Protein AF-A0A374UXQ0-F1 (afdb_monomer_lite)

Foldseek 3Di:
DDDDDDDDDPPPPPPDDDPVRVVVVVLVVVVVVVLVVLLVVLVPAPWKWKAQLVQWDDDPPLDIDGDLVRTHTDDPVLSVLVSVQSVQFDKDFPPVDDDPPVCPPLRLWMFMAGRRGTAWTDDQQWIDGHSDPRIITGGDPVSSVSNVVVCCVRPVVSSVVNVVD

Structure (mmCIF, N/CA/C/O backbone):
data_AF-A0A374UXQ0-F1
#
_entry.id   AF-A0A374UXQ0-F1
#
loop_
_atom_site.group_PDB
_atom_site.id
_atom_site.type_symbol
_atom_site.label_atom_id
_atom_site.label_alt_id
_atom_site.label_comp_id
_atom_site.label_asym_id
_atom_site.label_entity_id
_atom_site.label_seq_id
_atom_site.pdbx_PDB_ins_code
_atom_site.Cartn_x
_atom_site.Cartn_y
_atom_site.Cartn_z
_atom_site.occupancy
_atom_site.B_iso_or_equiv
_atom_site.auth_seq_id
_atom_site.auth_comp_id
_atom_site.auth_asym_id
_atom_site.auth_atom_id
_atom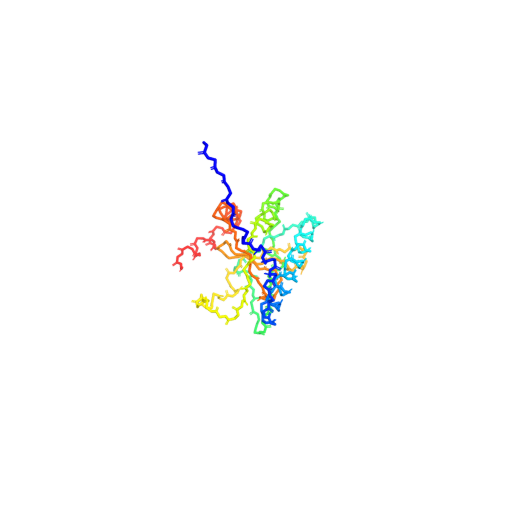_site.pdbx_PDB_model_num
ATOM 1 N N . MET A 1 1 ? 42.282 40.629 -22.260 1.00 35.38 1 MET A N 1
ATOM 2 C CA . MET A 1 1 ? 42.578 40.716 -23.709 1.00 35.38 1 MET A CA 1
ATOM 3 C C . MET A 1 1 ? 43.203 39.390 -24.106 1.00 35.38 1 MET A C 1
ATOM 5 O O . MET A 1 1 ? 44.154 39.030 -23.437 1.00 35.38 1 MET A O 1
ATOM 9 N N . GLY A 1 2 ? 42.772 38.559 -25.050 1.00 34.88 2 GLY A N 1
ATOM 10 C CA . GLY A 1 2 ? 41.752 38.516 -26.110 1.00 34.88 2 GLY A CA 1
ATOM 11 C C . GLY A 1 2 ? 42.246 37.374 -27.036 1.00 34.88 2 GLY A C 1
ATOM 12 O O . GLY A 1 2 ? 43.428 37.371 -27.345 1.00 34.88 2 GLY A O 1
ATOM 13 N N . LEU A 1 3 ? 41.533 36.247 -27.175 1.00 42.66 3 LEU A N 1
ATOM 14 C CA . LEU A 1 3 ? 40.551 35.883 -28.222 1.00 42.66 3 LEU A CA 1
ATOM 15 C C . LEU A 1 3 ? 41.151 35.131 -29.443 1.00 42.66 3 LEU A C 1
ATOM 17 O O . LEU A 1 3 ? 42.207 35.500 -29.938 1.00 42.66 3 LEU A O 1
ATOM 21 N N . LEU A 1 4 ? 40.367 34.144 -29.917 1.00 36.53 4 LEU A N 1
ATOM 22 C CA . LEU A 1 4 ? 40.408 33.290 -31.128 1.00 36.53 4 LEU A CA 1
ATOM 23 C C . LEU A 1 4 ? 41.011 31.876 -30.963 1.00 36.53 4 LEU A C 1
ATOM 25 O O . LEU A 1 4 ? 42.217 31.688 -31.001 1.00 36.53 4 LEU A O 1
ATOM 29 N N . SER A 1 5 ? 40.226 30.853 -30.603 1.00 45.16 5 SER A N 1
ATOM 30 C CA . SER A 1 5 ? 39.196 30.124 -31.383 1.00 45.16 5 SER A CA 1
ATOM 31 C C . SER A 1 5 ? 39.784 29.103 -32.363 1.00 45.16 5 SER A C 1
ATOM 33 O O . SER A 1 5 ? 40.175 29.449 -33.475 1.00 45.16 5 SER A O 1
ATOM 35 N N . MET A 1 6 ? 39.737 27.826 -31.982 1.00 40.22 6 MET A N 1
ATOM 36 C CA . MET A 1 6 ? 39.654 26.722 -32.933 1.00 40.22 6 MET A CA 1
ATOM 37 C C . MET A 1 6 ? 38.347 25.981 -32.682 1.00 40.22 6 MET A C 1
ATOM 39 O O . MET A 1 6 ? 38.071 25.516 -31.577 1.00 40.22 6 MET A O 1
ATOM 43 N N . LEU A 1 7 ? 37.527 25.968 -33.728 1.00 43.00 7 LEU A N 1
ATOM 44 C CA . LEU A 1 7 ? 36.280 25.238 -33.848 1.00 43.00 7 LEU A CA 1
ATOM 45 C C . LEU A 1 7 ? 36.521 23.754 -33.568 1.00 43.00 7 LEU A C 1
ATOM 47 O O . LEU A 1 7 ? 37.156 23.072 -34.368 1.00 43.00 7 LEU A O 1
ATOM 51 N N . ILE A 1 8 ? 35.971 23.245 -32.470 1.00 44.22 8 ILE A N 1
ATOM 52 C CA . ILE A 1 8 ? 35.625 21.829 -32.400 1.00 44.22 8 ILE A CA 1
ATOM 53 C C . ILE A 1 8 ? 34.196 21.750 -32.938 1.00 44.22 8 ILE A C 1
ATOM 55 O O . ILE A 1 8 ? 33.317 22.419 -32.385 1.00 44.22 8 ILE A O 1
ATOM 59 N N . PRO A 1 9 ? 33.934 21.005 -34.023 1.00 41.34 9 PRO A N 1
ATOM 60 C CA . PRO A 1 9 ? 32.566 20.756 -34.427 1.00 41.34 9 PRO A CA 1
ATOM 61 C C . PRO A 1 9 ? 31.899 20.014 -33.270 1.00 41.34 9 PRO A C 1
ATOM 63 O O . PRO A 1 9 ? 32.341 18.936 -32.870 1.00 41.34 9 PRO A O 1
ATOM 66 N N . VAL A 1 10 ? 30.852 20.612 -32.705 1.00 45.81 10 VAL A N 1
ATOM 67 C CA . VAL A 1 10 ? 29.925 19.902 -31.828 1.00 45.81 10 VAL A CA 1
ATOM 68 C C . VAL A 1 10 ? 29.238 18.874 -32.718 1.00 45.81 10 VAL A C 1
ATOM 70 O O . VAL A 1 10 ? 28.223 19.147 -33.354 1.00 45.81 10 VAL A O 1
ATOM 73 N N . CYS A 1 11 ? 29.854 17.700 -32.837 1.00 43.97 11 CYS A N 1
ATOM 74 C CA . CYS A 1 11 ? 29.184 16.518 -33.334 1.00 43.97 11 CYS A CA 1
ATOM 75 C C . CYS A 1 11 ? 28.068 16.221 -32.332 1.00 43.97 11 CYS A C 1
ATOM 77 O O . CYS A 1 11 ? 28.301 15.602 -31.296 1.00 43.97 11 CYS A O 1
ATOM 79 N N . ASN A 1 12 ? 26.851 16.664 -32.652 1.00 53.25 12 ASN A N 1
ATOM 80 C CA . ASN A 1 12 ? 25.613 16.083 -32.141 1.00 53.25 12 ASN A CA 1
ATOM 81 C C . ASN A 1 12 ? 25.501 14.641 -32.666 1.00 53.25 12 ASN A C 1
ATOM 83 O O . ASN A 1 12 ? 24.612 14.311 -33.447 1.00 53.25 12 ASN A O 1
ATOM 87 N N . ALA A 1 13 ? 26.431 13.773 -32.276 1.00 52.22 13 ALA A N 1
ATOM 88 C CA . ALA A 1 13 ? 26.234 12.346 -32.398 1.00 52.22 13 ALA A CA 1
ATOM 89 C C . ALA A 1 13 ? 25.273 11.965 -31.270 1.00 52.22 13 ALA A C 1
ATOM 91 O O . ALA A 1 13 ? 25.692 11.707 -30.142 1.00 52.22 13 ALA A O 1
ATOM 92 N N . GLN A 1 14 ? 23.967 11.993 -31.555 1.00 62.06 14 GLN A N 1
ATOM 93 C CA . GLN A 1 14 ? 23.016 11.223 -30.762 1.00 62.06 14 GLN A CA 1
ATOM 94 C C . GLN A 1 14 ? 23.535 9.788 -30.764 1.00 62.06 14 GLN A C 1
ATOM 96 O O . GLN A 1 14 ? 23.619 9.152 -31.814 1.00 62.06 14 GLN A O 1
ATOM 101 N N . ARG A 1 15 ? 23.986 9.321 -29.598 1.00 77.19 15 ARG A N 1
ATOM 102 C CA . ARG A 1 15 ? 24.413 7.940 -29.409 1.00 77.19 15 ARG A CA 1
ATOM 103 C C . ARG A 1 15 ? 23.279 7.038 -29.895 1.00 77.19 15 ARG A C 1
ATOM 105 O O . ARG A 1 15 ? 22.173 7.122 -29.370 1.00 77.19 15 ARG A O 1
ATOM 112 N N . ILE A 1 16 ? 23.560 6.197 -30.886 1.00 80.06 16 ILE A N 1
ATOM 113 C CA . ILE A 1 16 ? 22.635 5.140 -31.294 1.00 80.06 16 ILE A CA 1
ATOM 114 C C . ILE A 1 16 ? 22.624 4.128 -30.149 1.00 80.06 16 ILE A C 1
ATOM 116 O O . ILE A 1 16 ? 23.676 3.596 -29.784 1.00 80.06 16 ILE A O 1
ATOM 120 N N . LEU A 1 17 ? 21.460 3.945 -29.535 1.00 81.75 17 LEU A N 1
ATOM 121 C CA . LEU A 1 17 ? 21.260 2.952 -28.487 1.00 81.75 17 LEU A CA 1
ATOM 122 C C . LEU A 1 17 ? 21.369 1.550 -29.085 1.00 81.75 17 LEU A C 1
ATOM 124 O O . LEU A 1 17 ? 21.001 1.325 -30.240 1.00 81.75 17 LEU A O 1
ATOM 128 N N . THR A 1 18 ? 21.881 0.608 -28.301 1.00 88.94 18 THR A N 1
ATOM 129 C CA . THR A 1 18 ? 21.782 -0.810 -28.664 1.00 88.94 18 THR A CA 1
ATOM 130 C C . THR A 1 18 ? 20.323 -1.272 -28.599 1.00 88.94 18 THR A C 1
ATOM 132 O O . THR A 1 18 ? 19.512 -0.679 -27.888 1.00 88.94 18 THR A O 1
ATOM 135 N N . GLU A 1 19 ? 19.981 -2.349 -29.310 1.00 86.62 19 GLU A N 1
ATOM 136 C CA . GLU A 1 19 ? 18.636 -2.948 -29.241 1.00 86.62 19 GLU A CA 1
ATOM 137 C C . GLU A 1 19 ? 18.243 -3.302 -27.798 1.00 86.62 19 GLU A C 1
ATOM 139 O O . GLU A 1 19 ? 17.100 -3.088 -27.406 1.00 86.62 19 GLU A O 1
ATOM 144 N N . GLN A 1 20 ? 19.207 -3.758 -26.988 1.00 83.00 20 GLN A N 1
ATOM 145 C CA . GLN A 1 20 ? 18.985 -4.048 -25.573 1.00 83.00 20 GLN A CA 1
ATOM 146 C C . GLN A 1 20 ? 18.685 -2.782 -24.765 1.00 83.00 20 GLN A C 1
ATOM 148 O O . GLN A 1 20 ? 17.721 -2.757 -24.013 1.00 83.00 20 GLN A O 1
ATOM 153 N N . GLU A 1 21 ? 19.463 -1.712 -24.946 1.00 81.44 21 GLU A N 1
ATOM 154 C CA . GLU A 1 21 ? 19.214 -0.446 -24.243 1.00 81.44 21 GLU A CA 1
ATOM 155 C C . GLU A 1 21 ? 17.857 0.155 -24.612 1.00 81.44 21 GLU A C 1
ATOM 157 O O . GLU A 1 21 ? 17.186 0.730 -23.757 1.00 81.44 21 GLU A O 1
ATOM 162 N N . GLN A 1 22 ? 17.435 0.010 -25.871 1.00 85.56 22 GLN A N 1
ATOM 163 C CA . GLN A 1 22 ? 16.104 0.433 -26.288 1.00 85.56 22 GLN A CA 1
ATOM 164 C C . GLN A 1 22 ? 15.014 -0.432 -25.637 1.00 85.56 22 GLN A C 1
ATOM 166 O O . GLN A 1 22 ? 14.051 0.119 -25.112 1.00 85.56 22 GLN A O 1
ATOM 171 N N . ALA A 1 23 ? 15.185 -1.757 -25.598 1.00 84.69 23 ALA A N 1
ATOM 172 C CA . ALA A 1 23 ? 14.245 -2.667 -24.943 1.00 84.69 23 ALA A CA 1
ATOM 173 C C . ALA A 1 23 ? 14.121 -2.406 -23.429 1.00 84.69 23 ALA A C 1
ATOM 175 O O . ALA A 1 23 ? 13.018 -2.460 -22.878 1.00 84.69 23 ALA A O 1
ATOM 176 N N . ASP A 1 24 ? 15.227 -2.074 -22.761 1.00 82.25 24 ASP A N 1
ATOM 177 C CA . ASP A 1 24 ? 15.242 -1.721 -21.338 1.00 82.25 24 ASP A CA 1
ATOM 178 C C . ASP A 1 24 ? 14.494 -0.401 -21.086 1.00 82.25 24 ASP A C 1
ATOM 180 O O . ASP A 1 24 ? 13.698 -0.305 -20.148 1.00 82.25 24 ASP A O 1
ATOM 184 N N . ILE A 1 25 ? 14.694 0.608 -21.946 1.00 84.81 25 ILE A N 1
ATOM 185 C CA . ILE A 1 25 ? 13.959 1.882 -21.890 1.00 84.81 25 ILE A CA 1
ATOM 186 C C . ILE A 1 25 ? 12.464 1.655 -22.119 1.00 84.81 25 ILE A C 1
ATOM 188 O O . ILE A 1 25 ? 11.649 2.163 -21.348 1.00 84.81 25 ILE A O 1
ATOM 192 N N . ASP A 1 26 ? 12.095 0.880 -23.138 1.00 87.69 26 ASP A N 1
ATOM 193 C CA . ASP A 1 26 ? 10.696 0.594 -23.462 1.00 87.69 26 ASP A CA 1
ATOM 194 C C . ASP A 1 26 ? 10.006 -0.151 -22.307 1.00 87.69 26 ASP A C 1
ATOM 196 O O . ASP A 1 26 ? 8.882 0.187 -21.925 1.00 87.69 26 ASP A O 1
ATOM 200 N N . THR A 1 27 ? 10.709 -1.104 -21.685 1.00 85.25 27 THR A N 1
ATOM 201 C CA . THR A 1 27 ? 10.235 -1.825 -20.494 1.00 85.25 27 THR A CA 1
ATOM 202 C C . THR A 1 27 ? 10.034 -0.875 -19.317 1.00 85.25 27 THR A C 1
ATOM 204 O O . THR A 1 27 ? 8.981 -0.897 -18.679 1.00 85.25 27 THR A O 1
ATOM 207 N N . PHE A 1 28 ? 11.003 0.000 -19.037 1.00 84.31 28 PHE A N 1
ATOM 208 C CA . PHE A 1 28 ? 10.880 0.976 -17.955 1.00 84.31 28 PHE A CA 1
ATOM 209 C C . PHE A 1 28 ? 9.697 1.930 -18.173 1.00 84.31 28 PHE A C 1
ATOM 211 O O . PHE A 1 28 ? 8.913 2.153 -17.251 1.00 84.31 28 PHE A O 1
ATOM 218 N N . LEU A 1 29 ? 9.524 2.452 -19.391 1.00 88.38 29 LEU A N 1
ATOM 219 C CA . LEU A 1 29 ? 8.411 3.343 -19.734 1.00 88.38 29 LEU A CA 1
ATOM 220 C C . LEU A 1 29 ? 7.052 2.641 -19.614 1.00 88.38 29 LEU A C 1
ATOM 222 O O . LEU A 1 29 ? 6.095 3.240 -19.118 1.00 88.38 29 LEU A O 1
ATOM 226 N N . TYR A 1 30 ? 6.966 1.371 -20.018 1.00 89.50 30 TYR A N 1
ATOM 227 C CA . TYR A 1 30 ? 5.768 0.553 -19.825 1.00 89.50 30 TYR A CA 1
ATOM 228 C C . TYR A 1 30 ? 5.415 0.411 -18.337 1.00 89.50 30 TYR A C 1
ATOM 230 O O . TYR A 1 30 ? 4.277 0.680 -17.943 1.00 89.50 30 TYR A O 1
ATOM 238 N N . LEU A 1 31 ? 6.392 0.053 -17.498 1.00 86.75 31 LEU A N 1
ATOM 239 C CA . LEU A 1 31 ? 6.189 -0.097 -16.055 1.00 86.75 31 LEU A CA 1
ATOM 240 C C . LEU A 1 31 ? 5.834 1.236 -15.384 1.00 86.75 31 LEU A C 1
ATOM 242 O O . LEU A 1 31 ? 4.967 1.271 -14.514 1.00 86.75 31 LEU A O 1
ATOM 246 N N . GLN A 1 32 ? 6.430 2.345 -15.827 1.00 88.12 32 GLN A N 1
ATOM 247 C CA . GLN A 1 32 ? 6.093 3.681 -15.338 1.00 88.12 32 GLN A CA 1
ATOM 248 C C . GLN A 1 32 ? 4.638 4.054 -15.654 1.00 88.12 32 GLN A C 1
ATOM 250 O O . GLN A 1 32 ? 3.906 4.500 -14.771 1.00 88.12 32 GLN A O 1
ATOM 255 N N . ALA A 1 33 ? 4.181 3.823 -16.888 1.00 91.12 33 ALA A N 1
ATOM 256 C CA . ALA A 1 33 ? 2.793 4.080 -17.273 1.00 91.12 33 ALA A CA 1
ATOM 257 C C . ALA A 1 33 ? 1.799 3.192 -16.499 1.00 91.12 33 ALA A C 1
ATOM 259 O O . ALA A 1 33 ? 0.703 3.636 -16.126 1.00 91.12 33 ALA A O 1
ATOM 260 N N . LYS A 1 34 ? 2.186 1.941 -16.226 1.00 89.06 34 LYS A N 1
ATOM 261 C CA . LYS A 1 34 ? 1.418 1.016 -15.389 1.00 89.06 34 LYS A CA 1
ATOM 262 C C . LYS A 1 34 ? 1.310 1.536 -13.950 1.00 89.06 34 LYS A C 1
ATOM 264 O O . LYS A 1 34 ? 0.195 1.705 -13.461 1.00 89.06 34 LYS A O 1
ATOM 269 N N . HIS A 1 35 ? 2.430 1.914 -13.330 1.00 89.56 35 HIS A N 1
ATOM 270 C CA . HIS A 1 35 ? 2.482 2.503 -11.984 1.00 89.56 35 HIS A CA 1
ATOM 271 C C . HIS A 1 35 ? 1.602 3.748 -11.848 1.00 89.56 35 HIS A C 1
ATOM 273 O O . HIS A 1 35 ? 0.827 3.874 -10.899 1.00 89.56 35 HIS A O 1
ATOM 279 N N . GLU A 1 36 ? 1.633 4.649 -12.831 1.00 91.88 36 GLU A N 1
ATOM 280 C CA . GLU A 1 36 ? 0.758 5.825 -12.849 1.00 91.88 36 GLU A CA 1
ATOM 281 C C . GLU A 1 36 ? 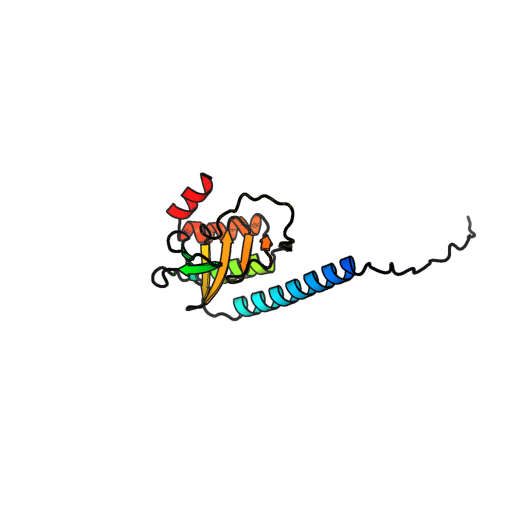-0.733 5.462 -12.890 1.00 91.88 36 GLU A C 1
ATOM 283 O O . GLU A 1 36 ? -1.565 6.142 -12.278 1.00 91.88 36 GLU A O 1
ATOM 288 N N . THR A 1 37 ? -1.090 4.406 -13.621 1.00 91.38 37 THR A N 1
ATOM 289 C CA . THR A 1 37 ? -2.469 3.906 -13.707 1.00 91.38 37 THR A CA 1
ATOM 290 C C . THR A 1 37 ? -2.918 3.312 -12.374 1.00 91.38 37 THR A C 1
ATOM 292 O O . THR A 1 37 ? -4.021 3.594 -11.903 1.00 91.38 37 THR A O 1
ATOM 295 N N . GLU A 1 38 ? -2.036 2.565 -11.722 1.00 90.44 38 GLU A N 1
ATOM 296 C CA . GLU A 1 38 ? -2.258 1.960 -10.410 1.00 90.44 38 GLU A CA 1
ATOM 297 C C . GLU A 1 38 ? -2.426 3.022 -9.308 1.00 90.44 38 GLU A C 1
ATOM 299 O O . GLU A 1 38 ? -3.359 2.944 -8.503 1.00 90.44 38 GLU A O 1
ATOM 304 N N . ILE A 1 39 ? -1.610 4.085 -9.326 1.00 92.00 39 ILE A N 1
ATOM 305 C CA . ILE A 1 39 ? -1.768 5.249 -8.437 1.00 92.00 39 ILE A CA 1
ATOM 306 C C . ILE A 1 39 ? -3.136 5.909 -8.642 1.00 92.00 39 ILE A C 1
ATOM 308 O O . ILE A 1 39 ? -3.820 6.226 -7.666 1.00 92.00 39 ILE A O 1
ATOM 312 N N . LYS A 1 40 ? -3.560 6.117 -9.897 1.00 92.38 40 LYS A N 1
ATOM 313 C CA . LYS A 1 40 ? -4.877 6.705 -10.199 1.00 92.38 40 LYS A CA 1
ATOM 314 C C . LYS A 1 40 ? -6.003 5.847 -9.620 1.00 92.38 40 LYS A C 1
ATOM 316 O O . LYS A 1 40 ? -6.874 6.399 -8.952 1.00 92.38 40 LYS A O 1
ATOM 321 N N . ALA A 1 41 ? -5.943 4.526 -9.796 1.00 89.50 41 ALA A N 1
ATOM 322 C CA . ALA A 1 41 ? -6.930 3.595 -9.244 1.00 89.50 41 ALA A CA 1
ATOM 323 C C . ALA A 1 41 ? -7.008 3.657 -7.704 1.00 89.50 41 ALA A C 1
ATOM 325 O O . ALA A 1 41 ? -8.099 3.656 -7.120 1.00 89.50 41 ALA A O 1
ATOM 326 N N . LEU A 1 42 ? -5.857 3.770 -7.033 1.00 89.50 42 LEU A N 1
ATOM 327 C CA . LEU A 1 42 ? -5.786 3.892 -5.576 1.00 89.50 42 LEU A CA 1
ATOM 328 C C . LEU A 1 42 ? -6.370 5.224 -5.074 1.00 89.50 42 LEU A C 1
ATOM 330 O O . LEU A 1 42 ? -7.091 5.255 -4.073 1.00 89.50 42 LEU A O 1
ATOM 334 N N . ILE A 1 43 ? -6.111 6.324 -5.789 1.00 91.31 43 ILE A N 1
ATOM 335 C CA . ILE A 1 43 ? -6.684 7.640 -5.480 1.00 91.31 43 ILE A CA 1
ATOM 336 C C . ILE A 1 43 ? -8.213 7.589 -5.580 1.00 91.31 43 ILE A C 1
ATOM 338 O O . ILE A 1 43 ? -8.885 8.024 -4.642 1.00 91.31 43 ILE A O 1
ATOM 342 N N . THR A 1 44 ? -8.750 7.025 -6.668 1.00 91.19 44 THR A N 1
ATOM 343 C CA . THR A 1 44 ? -10.196 6.997 -6.961 1.00 91.19 44 THR A CA 1
ATOM 344 C C . THR A 1 44 ? -11.002 6.047 -6.085 1.00 91.19 44 THR A C 1
ATOM 346 O O . THR A 1 44 ? -12.214 6.184 -6.002 1.00 91.19 44 THR A O 1
ATOM 349 N N . THR A 1 45 ? -10.353 5.078 -5.444 1.00 89.00 45 THR A N 1
ATOM 350 C CA . THR A 1 45 ? -11.018 4.114 -4.561 1.00 89.00 45 THR A CA 1
ATOM 351 C C . THR A 1 45 ? -11.595 4.802 -3.320 1.00 89.00 45 THR A C 1
ATOM 353 O O . THR A 1 45 ? -10.871 5.522 -2.647 1.00 89.00 45 THR A O 1
ATOM 356 N N . ASP A 1 46 ? -12.842 4.549 -2.929 1.00 87.25 46 ASP A N 1
ATOM 357 C CA . ASP A 1 46 ? -13.427 5.220 -1.753 1.00 87.25 46 ASP A CA 1
ATOM 358 C C . ASP A 1 46 ? -12.792 4.772 -0.425 1.00 87.25 46 ASP A C 1
ATOM 360 O O . ASP A 1 46 ? -12.436 5.594 0.425 1.00 87.25 46 ASP A O 1
ATOM 364 N N . THR A 1 47 ? -12.592 3.464 -0.263 1.00 90.25 47 THR A N 1
ATOM 365 C CA . THR A 1 47 ? -12.132 2.837 0.984 1.00 90.25 47 THR A CA 1
ATOM 366 C C . THR A 1 47 ? -10.932 1.934 0.750 1.00 90.25 47 THR A C 1
ATOM 368 O O . THR A 1 47 ? -10.929 1.141 -0.186 1.00 90.25 47 THR A O 1
ATOM 371 N N . LEU A 1 48 ? -9.947 1.996 1.645 1.00 95.12 48 LEU A N 1
ATOM 372 C CA . LEU A 1 48 ? -8.807 1.082 1.656 1.00 95.12 48 LEU A CA 1
ATOM 373 C C . LEU A 1 48 ? -8.795 0.331 2.982 1.00 95.12 48 LEU A C 1
ATOM 375 O O . LEU A 1 48 ? -8.973 0.939 4.040 1.00 95.12 48 LEU A O 1
ATOM 379 N N . TYR A 1 49 ? -8.571 -0.973 2.927 1.00 95.75 49 TYR A N 1
ATOM 380 C CA . TYR A 1 49 ? -8.484 -1.819 4.106 1.00 95.75 49 TYR A CA 1
ATOM 381 C C . TYR A 1 49 ? -7.075 -2.372 4.255 1.00 95.75 49 TYR A C 1
ATOM 383 O O . TYR A 1 49 ? -6.410 -2.635 3.260 1.00 95.75 49 TYR A O 1
ATOM 391 N N . LEU A 1 50 ? -6.644 -2.567 5.496 1.00 95.62 50 LEU A N 1
ATOM 392 C CA . LEU A 1 50 ? -5.428 -3.281 5.859 1.00 95.62 50 LEU A CA 1
ATOM 393 C C . LEU A 1 50 ? -5.775 -4.721 6.252 1.00 95.62 50 LEU A C 1
ATOM 395 O O . LEU A 1 50 ? -6.719 -4.951 7.008 1.00 95.62 50 LEU A O 1
ATOM 399 N N . VAL A 1 51 ? -4.974 -5.672 5.788 1.00 93.12 51 VAL A N 1
ATOM 400 C CA . VAL A 1 51 ? -5.003 -7.070 6.217 1.00 93.12 51 VAL A CA 1
ATOM 401 C C . VAL A 1 51 ? -3.694 -7.390 6.926 1.00 93.12 51 VAL A C 1
ATOM 403 O O . VAL A 1 51 ? -2.605 -7.168 6.390 1.00 93.12 51 VAL A O 1
ATOM 406 N N . ASP A 1 52 ? -3.810 -7.918 8.143 1.00 92.62 52 ASP A N 1
ATOM 407 C CA . ASP A 1 52 ? -2.669 -8.424 8.900 1.00 92.62 52 ASP A CA 1
ATOM 408 C C . ASP A 1 52 ? -2.080 -9.656 8.203 1.00 92.62 52 ASP A C 1
ATOM 410 O O . ASP A 1 52 ? -2.807 -10.571 7.816 1.00 92.62 52 ASP A O 1
ATOM 414 N N . ARG A 1 53 ? -0.754 -9.719 8.113 1.00 87.44 53 ARG A N 1
ATOM 415 C CA . ARG A 1 53 ? -0.004 -10.792 7.450 1.00 87.44 53 ARG A CA 1
ATOM 416 C C . ARG A 1 53 ? -0.338 -12.202 7.943 1.00 87.44 53 ARG A C 1
ATOM 418 O O . ARG A 1 53 ? -0.213 -13.156 7.190 1.00 87.44 53 ARG A O 1
ATOM 425 N N . LYS A 1 54 ? -0.798 -12.358 9.190 1.00 88.88 54 LYS A N 1
ATOM 426 C CA . LYS A 1 54 ? -1.224 -13.666 9.731 1.00 88.88 54 LYS A CA 1
ATOM 427 C C . LYS A 1 54 ? -2.526 -14.202 9.121 1.00 88.88 54 LYS A C 1
ATOM 429 O O . LYS A 1 54 ? -2.841 -15.374 9.305 1.00 88.88 54 LYS A O 1
ATOM 434 N N . TYR A 1 55 ? -3.289 -13.343 8.448 1.00 89.81 55 TYR A N 1
ATOM 435 C CA . TYR A 1 55 ? -4.526 -13.688 7.744 1.00 89.81 55 TYR A CA 1
ATOM 436 C C . TYR A 1 55 ? -4.341 -13.724 6.226 1.00 89.81 55 TYR A C 1
ATOM 438 O O . TYR A 1 55 ? -5.326 -13.767 5.491 1.00 89.81 55 TYR A O 1
ATOM 446 N N . VAL A 1 56 ? -3.092 -13.682 5.763 1.00 84.88 56 VAL A N 1
ATOM 447 C CA . VAL A 1 56 ? -2.727 -13.806 4.356 1.00 84.88 56 VAL A CA 1
ATOM 448 C C . VAL A 1 56 ? -2.313 -15.249 4.103 1.00 84.88 56 VAL A C 1
ATOM 450 O O . VAL A 1 56 ? -1.464 -15.796 4.805 1.00 84.88 56 VAL A O 1
ATOM 453 N N . TYR A 1 57 ? -2.923 -15.870 3.099 1.00 78.94 57 TYR A N 1
ATOM 454 C CA . TYR A 1 57 ? -2.665 -17.250 2.711 1.00 78.94 57 TYR A CA 1
ATOM 455 C C . TYR A 1 57 ? -2.148 -17.309 1.284 1.00 78.94 57 TYR A C 1
ATOM 457 O O . TYR A 1 57 ? -2.699 -16.696 0.368 1.00 78.94 57 TYR A O 1
ATOM 465 N N . ALA A 1 58 ? -1.115 -18.116 1.098 1.00 69.12 58 ALA A N 1
ATOM 466 C CA . ALA A 1 58 ? -0.495 -18.338 -0.188 1.00 69.12 58 ALA A CA 1
ATOM 467 C C . ALA A 1 58 ? -0.810 -19.736 -0.701 1.00 69.12 58 ALA A C 1
ATOM 469 O O . ALA A 1 58 ? -0.556 -20.729 -0.012 1.00 69.12 58 ALA A O 1
ATOM 470 N N . TYR A 1 59 ? -1.317 -19.817 -1.927 1.00 62.28 59 TYR A N 1
ATOM 471 C CA . TYR A 1 59 ? -1.469 -21.089 -2.621 1.00 62.28 59 TYR A CA 1
ATOM 472 C C . TYR A 1 59 ? -0.271 -21.343 -3.539 1.00 62.28 59 TYR A C 1
ATOM 474 O O . TYR A 1 59 ? 0.341 -20.419 -4.078 1.00 62.28 59 TYR A O 1
ATOM 482 N N . LYS A 1 60 ? 0.073 -22.621 -3.742 1.00 54.59 60 LYS A N 1
ATOM 483 C CA . LYS A 1 60 ? 1.067 -23.008 -4.755 1.00 54.59 60 LYS A CA 1
ATOM 484 C C . LYS A 1 60 ? 0.591 -22.498 -6.121 1.00 54.59 60 LYS A C 1
ATOM 486 O O . LYS A 1 60 ? -0.479 -22.903 -6.563 1.00 54.59 60 LYS A O 1
ATOM 491 N N . GLY A 1 61 ? 1.383 -21.636 -6.761 1.00 52.66 61 GLY A N 1
ATOM 492 C CA . GLY A 1 61 ? 1.036 -21.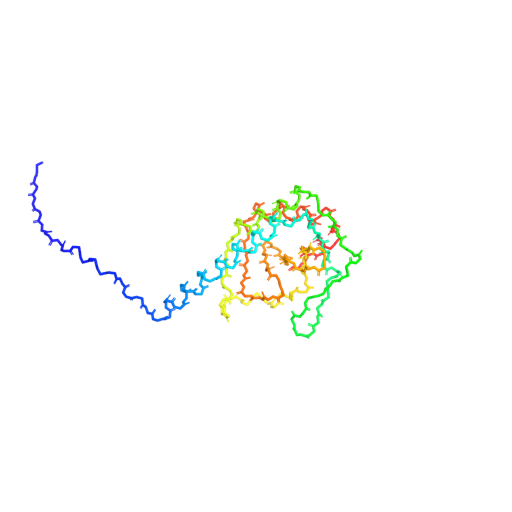011 -8.045 1.00 52.66 61 GLY A CA 1
ATOM 493 C C . GLY A 1 61 ? 0.872 -19.487 -8.026 1.00 52.66 61 GLY A C 1
ATOM 494 O O . GLY A 1 61 ? 0.228 -18.970 -8.926 1.00 52.66 61 GLY A O 1
ATOM 495 N N . TYR A 1 62 ? 1.454 -18.779 -7.047 1.00 59.34 62 TYR A N 1
ATOM 496 C CA . TYR A 1 62 ? 1.500 -17.302 -6.971 1.00 59.34 62 TYR A CA 1
ATOM 497 C C . TYR A 1 62 ? 0.154 -16.598 -6.738 1.00 59.34 62 TYR A C 1
ATOM 499 O O . TYR A 1 62 ? 0.042 -15.395 -6.932 1.00 59.34 62 TYR A O 1
ATOM 507 N N . HIS A 1 63 ? -0.863 -17.317 -6.261 1.00 65.62 63 HIS A N 1
ATOM 508 C CA . HIS A 1 63 ? -2.125 -16.697 -5.859 1.00 65.62 63 HIS A CA 1
ATOM 509 C C . HIS A 1 63 ? -2.080 -16.288 -4.386 1.00 65.62 63 HIS A C 1
ATOM 511 O O . HIS A 1 63 ? -1.898 -17.140 -3.504 1.00 65.62 63 HIS A O 1
ATOM 517 N N . ILE A 1 64 ? -2.274 -14.993 -4.128 1.00 74.00 64 ILE A N 1
ATOM 518 C CA . ILE A 1 64 ? -2.460 -14.452 -2.784 1.00 74.00 64 ILE A CA 1
ATOM 519 C C . ILE A 1 64 ? -3.953 -14.486 -2.464 1.00 74.00 64 ILE A C 1
ATOM 521 O O . ILE A 1 64 ? -4.810 -14.129 -3.265 1.00 74.00 64 ILE A O 1
ATOM 525 N N . SER A 1 65 ? -4.278 -14.948 -1.265 1.00 80.19 65 SER A N 1
ATOM 526 C CA . SER A 1 65 ? -5.629 -14.896 -0.716 1.00 80.19 65 SER A CA 1
ATOM 527 C C . SER A 1 65 ? -5.573 -14.397 0.721 1.00 80.19 65 SER A C 1
ATOM 529 O O . SER A 1 65 ? -4.512 -14.385 1.346 1.00 80.19 65 SER A O 1
ATOM 531 N N . TYR A 1 66 ? -6.708 -13.972 1.259 1.00 85.12 66 TYR A N 1
ATOM 532 C CA . TYR A 1 66 ? -6.789 -13.495 2.632 1.00 85.12 66 TYR A CA 1
ATOM 533 C C . TYR A 1 66 ? -8.158 -13.773 3.245 1.00 85.12 66 TYR A C 1
ATOM 535 O O . TYR A 1 66 ? -9.145 -13.957 2.533 1.00 85.12 66 TYR A O 1
ATOM 543 N N . ASP A 1 67 ? -8.223 -13.792 4.576 1.00 87.94 67 ASP A N 1
ATOM 544 C CA . ASP A 1 67 ? -9.499 -13.827 5.293 1.00 87.94 67 ASP A CA 1
ATOM 545 C C . ASP A 1 67 ? -10.191 -12.458 5.168 1.00 87.94 67 ASP A C 1
ATOM 547 O O . ASP A 1 67 ? -9.859 -11.497 5.870 1.00 87.94 67 ASP A O 1
ATOM 551 N N . ASN A 1 68 ? -11.164 -12.359 4.259 1.00 86.50 68 ASN A N 1
ATOM 552 C CA . ASN A 1 68 ? -11.909 -11.125 4.005 1.00 86.50 68 ASN A CA 1
ATOM 553 C C . ASN A 1 68 ? -12.778 -10.674 5.195 1.00 86.50 68 ASN A C 1
ATOM 555 O O . ASN A 1 68 ? -13.231 -9.533 5.224 1.00 86.50 68 ASN A O 1
ATOM 559 N N . THR A 1 69 ? -12.951 -11.514 6.222 1.00 88.31 69 THR A N 1
ATOM 560 C CA . THR A 1 69 ? -13.611 -11.133 7.480 1.00 88.31 69 THR A CA 1
ATOM 561 C C . THR A 1 69 ? -12.671 -10.407 8.448 1.00 88.31 69 THR A C 1
ATOM 563 O O . THR A 1 69 ? -13.118 -9.881 9.469 1.00 88.31 69 THR A O 1
ATOM 566 N N . LYS A 1 70 ? -11.365 -10.367 8.147 1.00 92.88 70 LYS A N 1
ATOM 567 C CA . LYS A 1 70 ? -10.307 -9.767 8.984 1.00 92.88 70 LYS A CA 1
ATOM 568 C C . LYS A 1 70 ? -9.731 -8.480 8.399 1.00 92.88 70 LYS A C 1
ATOM 570 O O . LYS A 1 70 ? -8.636 -8.067 8.775 1.00 92.88 70 LYS A O 1
ATOM 575 N N . VAL A 1 71 ? -10.469 -7.838 7.498 1.00 93.44 71 VAL A N 1
ATOM 576 C CA . VAL A 1 71 ? -10.103 -6.543 6.920 1.00 93.44 71 VAL A CA 1
ATOM 577 C C . VAL A 1 71 ? -10.301 -5.414 7.933 1.00 93.44 71 VAL A C 1
ATOM 579 O O . VAL A 1 71 ? -11.299 -5.361 8.653 1.00 93.44 71 VAL A O 1
ATOM 582 N N . ILE A 1 72 ? -9.348 -4.486 7.984 1.00 96.00 72 ILE A N 1
ATOM 583 C CA . ILE A 1 72 ? -9.355 -3.353 8.910 1.00 96.00 72 ILE A CA 1
ATOM 584 C C . ILE A 1 72 ? -9.520 -2.067 8.097 1.00 96.00 72 ILE A C 1
ATOM 586 O O . ILE A 1 72 ? -8.616 -1.729 7.332 1.00 96.00 72 ILE A O 1
ATOM 590 N N . PRO A 1 73 ? -10.642 -1.335 8.221 1.00 95.94 73 PRO A N 1
ATOM 591 C CA . PRO A 1 73 ? -10.855 -0.121 7.443 1.00 95.94 73 PRO A CA 1
ATOM 592 C C . PRO A 1 73 ? -9.863 0.965 7.857 1.00 95.94 73 PRO A C 1
ATOM 594 O O . PRO A 1 73 ? -9.757 1.312 9.035 1.00 95.94 73 PRO A O 1
ATOM 597 N N . LEU A 1 74 ? -9.161 1.535 6.880 1.00 97.12 74 LEU A N 1
ATOM 598 C CA . LEU A 1 74 ? -8.307 2.692 7.103 1.00 97.12 74 LEU A CA 1
ATOM 599 C C . LEU A 1 74 ? -9.132 3.976 7.067 1.00 97.12 74 LEU A C 1
ATOM 601 O O . LEU A 1 74 ? -10.049 4.142 6.263 1.00 97.12 74 LEU A O 1
ATOM 605 N N . THR A 1 75 ? -8.758 4.934 7.911 1.00 97.25 75 THR A N 1
ATOM 606 C CA . THR A 1 75 ? -9.294 6.296 7.808 1.00 97.25 75 THR A CA 1
ATOM 607 C C . THR A 1 75 ? -8.846 6.953 6.499 1.00 97.25 75 THR A C 1
ATOM 609 O O . THR A 1 75 ? -7.804 6.602 5.941 1.00 97.25 75 THR A O 1
ATOM 612 N N . SER A 1 76 ? -9.558 7.985 6.031 1.00 96.00 76 SER A N 1
ATOM 613 C CA . SER A 1 76 ? -9.180 8.716 4.808 1.00 96.00 76 SER A CA 1
ATOM 614 C C . SER A 1 76 ? -7.743 9.257 4.858 1.00 96.00 76 SER A C 1
ATOM 616 O O . SER A 1 76 ? -7.037 9.235 3.853 1.00 96.00 76 SER A O 1
ATOM 618 N N . LYS A 1 77 ? -7.274 9.680 6.042 1.00 97.38 77 LYS A N 1
ATOM 619 C CA . LYS A 1 77 ? -5.898 10.154 6.258 1.00 97.38 77 LYS A CA 1
ATOM 620 C C . LYS A 1 77 ? -4.864 9.028 6.159 1.00 97.38 77 LYS A C 1
ATOM 622 O O . LYS A 1 77 ? -3.776 9.229 5.622 1.00 97.38 77 LYS A O 1
ATOM 627 N N . GLU A 1 78 ? -5.184 7.853 6.691 1.00 98.19 78 GLU A N 1
ATOM 628 C CA . GLU A 1 78 ? -4.315 6.676 6.609 1.00 98.19 78 GLU A CA 1
ATOM 629 C C . GLU A 1 78 ? -4.241 6.171 5.167 1.00 98.19 78 GLU A C 1
ATOM 631 O O . GLU A 1 78 ? -3.137 6.012 4.654 1.00 98.19 78 GLU A O 1
ATOM 636 N N . LYS A 1 79 ? -5.381 6.057 4.468 1.00 96.50 79 LYS A N 1
ATOM 637 C CA . LYS A 1 79 ? -5.421 5.773 3.024 1.00 96.50 79 LYS A CA 1
ATOM 638 C C . LYS A 1 79 ? -4.541 6.750 2.243 1.00 96.50 79 LYS A C 1
ATOM 640 O O . LYS A 1 79 ? -3.725 6.320 1.429 1.00 96.50 79 LYS A O 1
ATOM 645 N N . GLN A 1 80 ? -4.692 8.054 2.485 1.00 96.62 80 GLN A N 1
ATOM 646 C CA . GLN A 1 80 ? -3.890 9.071 1.805 1.00 96.62 80 GLN A CA 1
ATOM 647 C C . GLN A 1 80 ? -2.396 8.880 2.078 1.00 96.62 80 GLN A C 1
ATOM 649 O O . GLN A 1 80 ? -1.594 8.958 1.159 1.00 96.62 80 GLN A O 1
ATOM 654 N N . THR A 1 81 ? -2.023 8.528 3.309 1.00 97.94 81 THR A N 1
ATOM 655 C CA . THR A 1 81 ? -0.629 8.229 3.661 1.00 97.94 81 THR A CA 1
ATOM 656 C C . THR A 1 81 ? -0.073 7.037 2.876 1.00 97.94 81 THR A C 1
ATOM 658 O O . THR A 1 81 ? 1.055 7.122 2.398 1.00 97.94 81 THR A O 1
ATOM 661 N N . ILE A 1 82 ? -0.842 5.950 2.719 1.00 97.19 82 ILE A N 1
ATOM 662 C CA . ILE A 1 82 ? -0.439 4.795 1.894 1.00 97.19 82 ILE A CA 1
ATOM 663 C C . ILE A 1 82 ? -0.305 5.202 0.423 1.00 97.19 82 ILE A C 1
ATOM 665 O O . ILE A 1 82 ? 0.686 4.876 -0.224 1.00 97.19 82 ILE A O 1
ATOM 669 N N . THR A 1 83 ? -1.276 5.965 -0.080 1.00 95.69 83 THR A N 1
ATOM 670 C CA . THR A 1 83 ? -1.318 6.426 -1.475 1.00 95.69 83 THR A CA 1
ATOM 671 C C . THR A 1 83 ? -0.129 7.321 -1.807 1.00 95.69 83 THR A C 1
ATOM 673 O O . THR A 1 83 ? 0.551 7.095 -2.804 1.00 95.69 83 THR A O 1
ATOM 676 N N . ASP A 1 84 ? 0.163 8.302 -0.952 1.00 97.38 84 ASP A N 1
ATOM 677 C CA . ASP A 1 84 ? 1.295 9.207 -1.129 1.00 97.38 84 ASP A CA 1
ATOM 678 C C . ASP A 1 84 ? 2.626 8.454 -1.011 1.00 97.38 84 ASP A C 1
ATOM 680 O O . ASP A 1 84 ? 3.540 8.707 -1.787 1.00 97.38 84 ASP A O 1
ATOM 684 N N . ALA A 1 85 ? 2.740 7.498 -0.081 1.00 97.25 85 ALA A N 1
ATOM 685 C CA . ALA A 1 85 ? 3.941 6.677 0.041 1.00 97.25 85 ALA A CA 1
ATOM 686 C C . ALA A 1 85 ? 4.211 5.867 -1.234 1.00 97.25 85 ALA A C 1
ATOM 688 O O . ALA A 1 85 ? 5.345 5.840 -1.701 1.00 97.25 85 ALA A O 1
ATOM 689 N N . TYR A 1 86 ? 3.178 5.239 -1.799 1.00 95.06 86 TYR A N 1
ATOM 690 C CA . TYR A 1 86 ? 3.287 4.463 -3.032 1.00 95.06 86 TYR A CA 1
ATOM 691 C C . TYR A 1 86 ? 3.593 5.342 -4.253 1.00 95.06 86 TYR A C 1
ATOM 693 O O . TYR A 1 86 ? 4.433 4.992 -5.077 1.00 95.06 86 TYR A O 1
ATOM 701 N N . LYS A 1 87 ? 2.959 6.516 -4.339 1.00 95.38 87 LYS A N 1
ATOM 702 C CA . LYS A 1 87 ? 3.188 7.500 -5.404 1.00 95.38 87 LYS A CA 1
ATOM 703 C C . LYS A 1 87 ? 4.608 8.070 -5.395 1.00 95.38 87 LYS A C 1
ATOM 705 O O . LYS A 1 87 ? 5.193 8.266 -6.451 1.00 95.38 87 LYS A O 1
ATOM 710 N N . GLU A 1 88 ? 5.140 8.370 -4.214 1.00 95.06 88 GLU A N 1
ATOM 711 C CA . GLU A 1 88 ? 6.480 8.946 -4.027 1.00 95.06 88 GLU A CA 1
ATOM 712 C C . GLU A 1 88 ? 7.583 7.873 -3.963 1.00 95.06 88 GLU A C 1
ATOM 714 O O . GLU A 1 88 ? 8.740 8.181 -3.667 1.00 95.06 88 GLU A O 1
ATOM 719 N N . GLY A 1 89 ? 7.223 6.602 -4.154 1.00 91.38 89 GLY A N 1
ATOM 720 C CA . GLY A 1 89 ? 8.166 5.497 -4.192 1.00 91.38 89 GLY A CA 1
ATOM 721 C C . GLY A 1 89 ? 8.907 5.411 -5.525 1.00 91.38 89 GLY A C 1
ATOM 722 O O . GLY A 1 89 ? 8.431 5.867 -6.563 1.00 91.38 89 GLY A O 1
ATOM 723 N N . THR A 1 90 ? 10.084 4.798 -5.488 1.00 90.19 90 THR A N 1
ATOM 724 C CA . THR A 1 90 ? 10.924 4.578 -6.665 1.00 90.19 90 THR A CA 1
ATOM 725 C C . THR A 1 90 ? 10.653 3.200 -7.247 1.00 90.19 90 THR A C 1
ATOM 727 O O . THR A 1 90 ? 10.720 2.200 -6.528 1.00 90.19 90 THR A O 1
ATOM 730 N N . LEU A 1 91 ? 10.408 3.158 -8.557 1.00 86.88 91 LEU A N 1
ATOM 731 C CA . LEU A 1 91 ? 10.294 1.926 -9.330 1.00 86.88 91 LEU A CA 1
ATOM 732 C C . LEU A 1 91 ? 11.640 1.197 -9.380 1.00 86.88 91 LEU A C 1
ATOM 734 O O . LEU A 1 91 ? 12.614 1.712 -9.929 1.00 86.88 91 LEU A O 1
ATOM 738 N N . GLY A 1 92 ? 11.681 -0.004 -8.813 1.00 76.88 92 GLY A N 1
ATOM 739 C CA . GLY A 1 92 ? 12.736 -0.983 -9.027 1.00 76.88 92 GLY A CA 1
ATOM 740 C C . GLY A 1 92 ? 12.255 -2.019 -10.035 1.00 76.88 92 GLY A C 1
ATOM 741 O O . GLY A 1 92 ? 11.294 -2.740 -9.764 1.00 76.88 92 GLY A O 1
ATOM 742 N N . ILE A 1 93 ? 12.907 -2.098 -11.197 1.00 65.44 93 ILE A N 1
ATOM 743 C CA . ILE A 1 93 ? 12.645 -3.181 -12.147 1.00 65.44 93 ILE A CA 1
ATOM 744 C C . ILE A 1 93 ? 13.191 -4.461 -11.514 1.00 65.44 93 ILE A C 1
ATOM 746 O O . ILE A 1 93 ? 14.393 -4.551 -11.256 1.00 65.44 93 ILE A O 1
ATOM 750 N N . SER A 1 94 ? 12.323 -5.445 -11.276 1.00 55.06 94 SER A N 1
ATOM 751 C CA . SER A 1 94 ? 12.750 -6.792 -10.897 1.00 55.06 94 SER A CA 1
ATOM 752 C C . SER A 1 94 ? 13.282 -7.496 -12.147 1.00 55.06 94 SER A C 1
ATOM 754 O O . SER A 1 94 ? 12.655 -8.393 -12.704 1.00 55.06 94 SER A O 1
ATOM 756 N N . VAL A 1 95 ? 14.422 -7.031 -12.663 1.00 42.47 95 VAL A N 1
ATOM 757 C CA . VAL A 1 95 ? 15.190 -7.809 -13.635 1.00 42.47 95 VAL A CA 1
ATOM 758 C C . VAL A 1 95 ? 15.703 -9.009 -12.847 1.00 42.47 95 VAL A C 1
ATOM 760 O O . VAL A 1 95 ? 16.257 -8.820 -11.769 1.00 42.47 95 VAL A O 1
ATOM 763 N N . ASN A 1 96 ? 15.459 -10.223 -13.336 1.00 40.38 96 ASN A N 1
ATOM 764 C CA . ASN A 1 96 ? 15.704 -11.508 -12.666 1.00 40.38 96 ASN A CA 1
ATOM 765 C C . ASN A 1 96 ? 17.175 -11.808 -12.280 1.00 40.38 96 ASN A C 1
ATOM 767 O O . ASN A 1 96 ? 17.558 -12.971 -12.231 1.00 40.38 96 ASN A O 1
ATOM 771 N N . ASP A 1 97 ? 18.007 -10.814 -11.977 1.00 36.56 97 ASP A N 1
ATOM 772 C CA . ASP A 1 97 ? 19.372 -11.017 -11.527 1.00 36.56 97 ASP A CA 1
ATOM 773 C C . ASP A 1 97 ? 19.826 -9.976 -10.486 1.00 36.56 97 ASP A C 1
ATOM 775 O O . ASP A 1 97 ? 19.839 -8.767 -10.702 1.00 36.56 97 ASP A O 1
ATOM 779 N N . VAL A 1 98 ? 20.301 -10.522 -9.361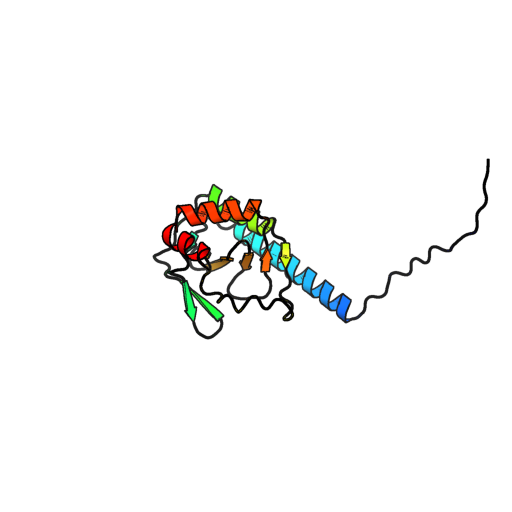 1.00 34.62 98 VAL A N 1
ATOM 780 C CA . VAL A 1 98 ? 21.135 -9.894 -8.322 1.00 34.62 98 VAL A CA 1
ATOM 781 C C . VAL A 1 98 ? 20.451 -8.905 -7.368 1.00 34.62 98 VAL A C 1
ATOM 783 O O . VAL A 1 98 ? 20.933 -7.802 -7.149 1.00 34.62 98 VAL A O 1
ATOM 786 N N . VAL A 1 99 ? 19.474 -9.388 -6.601 1.00 31.36 99 VAL A N 1
ATOM 787 C CA . VAL A 1 99 ? 19.720 -9.515 -5.156 1.00 31.36 99 VAL A CA 1
ATOM 788 C C . VAL A 1 99 ? 19.118 -10.833 -4.699 1.00 31.36 99 VAL A C 1
ATOM 790 O O . VAL A 1 99 ? 17.914 -11.051 -4.776 1.00 31.36 99 VAL A O 1
ATOM 793 N N . ASN A 1 100 ? 19.973 -11.708 -4.180 1.00 30.53 100 ASN A N 1
ATOM 794 C CA . ASN A 1 100 ? 19.587 -12.857 -3.376 1.00 30.53 100 ASN A CA 1
ATOM 795 C C . ASN A 1 100 ? 19.025 -12.341 -2.032 1.00 30.53 100 ASN A C 1
ATOM 797 O O . ASN A 1 100 ? 19.601 -12.582 -0.972 1.00 30.53 100 ASN A O 1
ATOM 801 N N . TYR A 1 101 ? 17.936 -11.560 -2.073 1.00 36.44 101 TYR A N 1
ATOM 802 C CA . TYR A 1 101 ? 17.049 -11.366 -0.935 1.00 36.44 101 TYR A CA 1
ATOM 803 C C . TYR A 1 101 ? 16.376 -12.713 -0.781 1.00 36.44 101 TYR A C 1
ATOM 805 O O . TYR A 1 101 ? 15.346 -12.958 -1.402 1.00 36.44 101 TYR A O 1
ATOM 813 N N . ALA A 1 102 ? 17.079 -13.604 -0.073 1.00 31.25 102 ALA A N 1
ATOM 814 C CA . ALA A 1 102 ? 16.684 -14.954 0.279 1.00 31.25 102 ALA A CA 1
ATOM 815 C C . ALA A 1 102 ? 15.169 -15.028 0.308 1.00 31.25 102 ALA A C 1
ATOM 817 O O . ALA A 1 102 ? 14.608 -14.481 1.250 1.00 31.25 102 ALA A O 1
ATOM 818 N N . ALA A 1 103 ? 14.588 -15.579 -0.772 1.00 36.09 103 ALA A N 1
ATOM 819 C CA . ALA A 1 103 ? 13.165 -15.652 -1.075 1.00 36.09 103 ALA A CA 1
ATOM 820 C C . ALA A 1 103 ? 12.330 -15.223 0.128 1.00 36.09 103 ALA A C 1
ATOM 822 O O . ALA A 1 103 ? 11.943 -16.082 0.921 1.00 36.09 103 ALA A O 1
ATOM 823 N N . ILE A 1 104 ? 12.155 -13.905 0.337 1.00 42.19 104 ILE A N 1
ATOM 824 C CA . ILE A 1 104 ? 11.264 -13.461 1.401 1.00 42.19 104 ILE A CA 1
ATOM 825 C C . ILE A 1 104 ? 9.955 -13.964 0.859 1.00 42.19 104 ILE A C 1
ATOM 827 O O . ILE A 1 104 ? 9.547 -13.483 -0.204 1.00 42.19 104 ILE A O 1
ATOM 831 N N . PRO A 1 105 ? 9.356 -14.993 1.476 1.00 44.75 105 PRO A N 1
ATOM 832 C CA . PRO A 1 105 ? 8.154 -15.526 0.911 1.00 44.75 105 PRO A CA 1
ATOM 833 C C . PRO A 1 105 ? 7.233 -14.320 0.835 1.00 44.75 105 PRO A C 1
ATOM 835 O O . PRO A 1 105 ? 7.093 -13.586 1.822 1.00 44.75 105 PRO A O 1
ATOM 838 N N . THR A 1 106 ? 6.605 -14.100 -0.314 1.00 50.16 106 THR A N 1
ATOM 839 C CA . THR A 1 106 ? 5.569 -13.080 -0.543 1.00 50.16 106 THR A CA 1
ATOM 840 C C . THR A 1 106 ? 4.417 -13.171 0.496 1.00 50.16 106 THR A C 1
ATOM 842 O O . THR A 1 106 ? 3.486 -12.372 0.510 1.00 50.16 106 THR A O 1
ATOM 845 N N . PHE A 1 107 ? 4.537 -14.122 1.428 1.00 55.69 107 PHE A N 1
ATOM 846 C CA . PHE A 1 107 ? 3.644 -14.714 2.404 1.00 55.69 107 PHE A CA 1
ATOM 847 C C . PHE A 1 107 ? 3.914 -14.243 3.856 1.00 55.69 107 PHE A C 1
ATOM 849 O O . PHE A 1 107 ? 3.435 -14.864 4.798 1.00 55.69 107 PHE A O 1
ATOM 856 N N . TYR A 1 108 ? 4.646 -13.133 4.044 1.00 67.62 108 TYR A N 1
ATOM 857 C CA . TYR A 1 108 ? 4.738 -12.376 5.314 1.00 67.62 108 TYR A CA 1
ATOM 858 C C . TYR A 1 108 ? 4.439 -10.877 5.142 1.00 67.62 108 TYR A C 1
ATOM 860 O O . TYR A 1 108 ? 4.907 -10.038 5.919 1.00 67.62 108 TYR A O 1
ATOM 868 N N . THR A 1 109 ? 3.680 -10.526 4.109 1.00 83.12 109 THR A N 1
ATOM 869 C CA . THR A 1 109 ? 3.375 -9.136 3.764 1.00 83.12 109 THR A CA 1
ATOM 870 C C . THR A 1 109 ? 2.040 -8.698 4.354 1.00 83.12 109 THR A C 1
ATOM 872 O O . THR A 1 109 ? 1.133 -9.500 4.571 1.00 83.12 109 THR A O 1
ATOM 875 N N . TYR A 1 110 ? 1.924 -7.406 4.637 1.00 90.62 110 TYR A N 1
ATOM 876 C CA . TYR A 1 110 ? 0.632 -6.785 4.907 1.00 90.62 110 TYR A CA 1
ATOM 877 C C . TYR A 1 110 ? -0.047 -6.492 3.575 1.00 90.62 110 TYR A C 1
ATOM 879 O O . TYR A 1 110 ? 0.633 -6.062 2.643 1.00 90.62 110 TYR A O 1
ATOM 887 N N . LEU A 1 111 ? -1.364 -6.679 3.478 1.00 91.62 111 LEU A N 1
ATOM 888 C CA . LEU A 1 111 ? -2.096 -6.327 2.257 1.00 91.62 111 LEU A CA 1
ATOM 889 C C . LEU A 1 111 ? -2.917 -5.063 2.463 1.00 91.62 111 LEU A C 1
ATOM 891 O O . LEU A 1 111 ? -3.513 -4.856 3.520 1.00 91.62 111 LEU A O 1
ATOM 895 N N . PHE A 1 112 ? -2.990 -4.259 1.412 1.00 92.75 112 PHE A N 1
ATOM 896 C CA . PHE A 1 112 ? -3.956 -3.192 1.255 1.00 92.75 112 PHE A CA 1
ATOM 897 C C . PHE A 1 112 ? -4.934 -3.560 0.140 1.00 92.75 112 PHE A C 1
ATOM 899 O O . PHE A 1 112 ? -4.528 -3.857 -0.987 1.00 92.75 112 PHE A O 1
ATOM 906 N N . VAL A 1 113 ? -6.224 -3.560 0.467 1.00 90.94 113 VAL A N 1
ATOM 907 C CA . VAL A 1 113 ? -7.286 -4.099 -0.397 1.00 90.94 113 VAL A CA 1
ATOM 908 C C . VAL A 1 113 ? -8.452 -3.118 -0.528 1.00 90.94 113 VAL A C 1
AT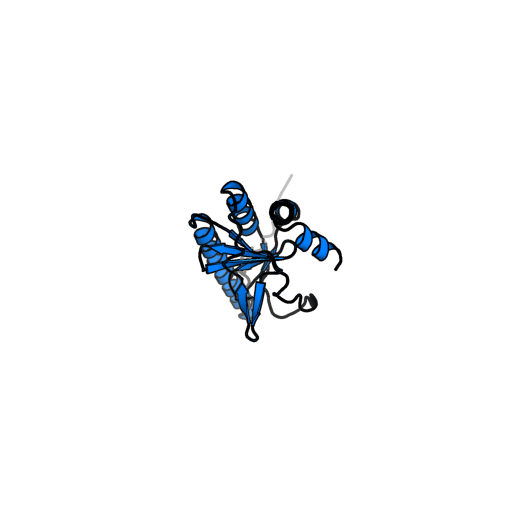OM 910 O O . VAL A 1 113 ? -8.689 -2.306 0.372 1.00 90.94 113 VAL A O 1
ATOM 913 N N . THR A 1 114 ? -9.184 -3.190 -1.640 1.00 86.00 114 THR A N 1
ATOM 914 C CA . THR A 1 114 ? -10.441 -2.460 -1.869 1.00 86.00 114 THR A CA 1
ATOM 915 C C . THR A 1 114 ? -11.569 -3.436 -2.157 1.00 86.00 114 THR A C 1
ATOM 917 O O . THR A 1 114 ? -11.506 -4.189 -3.126 1.00 86.00 114 THR A O 1
ATOM 920 N N . GLY A 1 115 ? -12.599 -3.457 -1.309 1.00 75.06 115 GLY A N 1
ATOM 921 C CA . GLY A 1 115 ? -13.634 -4.490 -1.388 1.00 75.06 115 GLY A CA 1
ATOM 922 C C . GLY A 1 115 ? -13.012 -5.893 -1.376 1.00 75.06 115 GLY A C 1
ATOM 923 O O . GLY A 1 115 ? -12.252 -6.223 -0.465 1.00 75.06 115 GLY A O 1
ATOM 924 N N . ASP A 1 116 ? -13.291 -6.671 -2.422 1.00 66.38 116 ASP A N 1
ATOM 925 C CA . ASP A 1 116 ? -12.748 -8.023 -2.628 1.00 66.38 116 ASP A CA 1
ATOM 926 C C . ASP A 1 116 ? -11.490 -8.050 -3.520 1.00 66.38 116 ASP A C 1
ATOM 928 O O . ASP A 1 116 ? -10.988 -9.120 -3.864 1.00 66.38 116 ASP A O 1
ATOM 932 N N . THR A 1 117 ? -10.976 -6.883 -3.917 1.00 72.75 117 THR A N 1
ATOM 933 C CA . THR A 1 117 ? -9.838 -6.760 -4.831 1.00 72.75 117 THR A CA 1
ATOM 934 C C . THR A 1 117 ? -8.567 -6.417 -4.065 1.00 72.75 117 THR A C 1
ATOM 936 O O . THR A 1 117 ? -8.454 -5.373 -3.411 1.00 72.75 117 THR A O 1
ATOM 939 N N . PHE A 1 118 ? -7.570 -7.285 -4.196 1.00 68.75 118 PHE A N 1
ATOM 940 C CA . PHE A 1 118 ? -6.214 -7.019 -3.743 1.00 68.75 118 PHE A CA 1
ATOM 941 C C . PHE A 1 118 ? -5.566 -5.899 -4.569 1.00 68.75 118 PHE A C 1
ATOM 943 O O . PHE A 1 118 ? -5.615 -5.935 -5.797 1.00 68.75 118 PHE A O 1
ATOM 950 N N . ILE A 1 119 ? -4.967 -4.902 -3.900 1.00 79.50 119 ILE A N 1
ATOM 951 C CA . ILE A 1 119 ? -4.283 -3.793 -4.580 1.00 79.50 119 ILE A CA 1
ATOM 952 C C . ILE A 1 119 ? -2.779 -3.815 -4.319 1.00 79.50 119 ILE A C 1
ATOM 954 O O . ILE A 1 119 ? -2.009 -3.842 -5.270 1.00 79.50 119 ILE A O 1
ATOM 958 N N . LEU A 1 120 ? -2.346 -3.759 -3.056 1.00 88.38 120 LEU A N 1
ATOM 959 C CA . LEU A 1 120 ? -0.927 -3.621 -2.714 1.00 88.38 120 LEU A CA 1
ATOM 960 C C . LEU A 1 120 ? -0.516 -4.611 -1.638 1.00 88.38 120 LEU A C 1
ATOM 962 O O . LEU A 1 120 ? -1.171 -4.693 -0.602 1.00 88.38 120 LEU A O 1
ATOM 966 N N . SER A 1 121 ? 0.618 -5.276 -1.814 1.00 88.19 121 SER A N 1
ATOM 967 C CA . SER A 1 121 ? 1.345 -5.871 -0.693 1.00 88.19 121 SER A CA 1
ATOM 968 C C . SER A 1 121 ? 2.393 -4.895 -0.179 1.00 88.19 121 SER A C 1
ATOM 970 O O . SER A 1 121 ? 2.893 -4.046 -0.918 1.00 88.19 121 SER A O 1
ATOM 972 N N . TYR A 1 122 ? 2.716 -5.009 1.105 1.00 89.75 122 TYR A N 1
ATOM 973 C CA . TYR A 1 122 ? 3.731 -4.203 1.755 1.00 89.75 122 TYR A CA 1
ATOM 974 C C . TYR A 1 122 ? 4.626 -5.040 2.656 1.00 89.75 122 TYR A C 1
ATOM 976 O O . TYR A 1 122 ? 4.153 -5.778 3.529 1.00 89.75 122 TYR A O 1
ATOM 984 N N . ASN A 1 123 ? 5.931 -4.855 2.486 1.00 86.88 123 ASN A N 1
ATOM 985 C CA . ASN A 1 123 ? 6.945 -5.396 3.371 1.00 86.88 123 ASN A CA 1
ATOM 986 C C . ASN A 1 123 ? 8.114 -4.421 3.496 1.00 86.88 123 ASN A C 1
ATOM 988 O O . ASN A 1 123 ? 8.740 -4.073 2.502 1.00 86.88 123 ASN A O 1
ATOM 992 N N . TYR A 1 124 ? 8.390 -3.978 4.721 1.00 86.19 124 TYR A N 1
ATOM 993 C CA . TYR A 1 124 ? 9.599 -3.238 5.090 1.00 86.19 124 TYR A CA 1
ATOM 994 C C . TYR A 1 124 ? 10.008 -2.103 4.126 1.00 86.19 124 TYR A C 1
ATOM 996 O O . TYR A 1 124 ? 11.161 -1.962 3.723 1.00 86.19 124 TYR A O 1
ATOM 1004 N N . GLY A 1 125 ? 9.054 -1.248 3.753 1.00 88.75 125 GLY A N 1
ATOM 1005 C CA . GLY A 1 125 ? 9.311 -0.123 2.846 1.00 88.75 125 GLY A CA 1
ATOM 1006 C C . GLY A 1 125 ? 9.288 -0.474 1.356 1.00 88.75 125 GLY A C 1
ATOM 1007 O O . GLY A 1 125 ? 9.688 0.350 0.539 1.00 88.75 125 GLY A O 1
ATOM 1008 N N . ILE A 1 126 ? 8.796 -1.653 0.998 1.00 88.94 126 ILE A N 1
ATOM 1009 C CA . ILE A 1 126 ? 8.591 -2.077 -0.384 1.00 88.94 126 ILE A CA 1
ATOM 1010 C C . ILE A 1 126 ? 7.104 -2.351 -0.582 1.00 88.94 126 ILE A C 1
ATOM 1012 O O . ILE A 1 126 ? 6.491 -3.068 0.212 1.00 88.94 126 ILE A O 1
ATOM 1016 N N . PHE A 1 127 ? 6.533 -1.771 -1.634 1.00 89.75 127 PHE A N 1
ATOM 1017 C CA . PHE A 1 127 ? 5.206 -2.104 -2.135 1.00 89.75 127 PHE A CA 1
ATOM 1018 C C . PHE A 1 127 ? 5.304 -2.945 -3.407 1.00 89.75 127 PHE A C 1
ATOM 1020 O O . PHE A 1 127 ? 6.181 -2.699 -4.234 1.00 89.75 127 PHE A O 1
ATOM 1027 N N . LYS A 1 128 ? 4.357 -3.867 -3.598 1.00 85.69 128 LYS A N 1
ATOM 1028 C CA . LYS A 1 128 ? 4.103 -4.532 -4.888 1.00 85.69 128 LYS A CA 1
ATOM 1029 C C . LYS A 1 128 ? 2.619 -4.443 -5.219 1.00 85.69 128 LYS A C 1
ATOM 1031 O O . LYS A 1 128 ? 1.803 -4.539 -4.301 1.00 85.69 128 LYS A O 1
ATOM 1036 N N . TYR A 1 129 ? 2.278 -4.249 -6.490 1.00 80.56 129 TYR A N 1
ATOM 1037 C CA . TYR A 1 129 ? 0.889 -4.116 -6.930 1.00 80.56 129 TYR A CA 1
ATOM 1038 C C . TYR A 1 129 ? 0.334 -5.427 -7.481 1.00 80.56 129 TYR A C 1
ATOM 1040 O O . TYR A 1 129 ? 0.915 -6.018 -8.388 1.00 80.56 129 TYR A O 1
ATOM 1048 N N . GLY A 1 130 ? -0.830 -5.837 -6.976 1.00 72.38 130 GLY A N 1
ATOM 1049 C CA . GLY A 1 130 ? -1.495 -7.069 -7.387 1.00 72.38 130 GLY A CA 1
ATOM 1050 C C . GLY A 1 130 ? -0.656 -8.328 -7.140 1.00 72.38 130 GLY A C 1
ATOM 1051 O O . GLY A 1 130 ? 0.391 -8.295 -6.491 1.00 72.38 130 GLY A O 1
ATOM 1052 N N . ASP A 1 131 ? -1.151 -9.463 -7.634 1.00 60.12 131 ASP A N 1
ATOM 1053 C CA . ASP A 1 131 ? -0.548 -10.792 -7.421 1.00 60.12 131 ASP A CA 1
ATOM 1054 C C . ASP A 1 131 ? 0.750 -11.016 -8.221 1.00 60.12 131 ASP A C 1
ATOM 1056 O O . ASP A 1 131 ? 1.405 -12.046 -8.071 1.00 60.12 131 ASP A O 1
ATOM 1060 N N . PHE A 1 132 ? 1.125 -10.074 -9.093 1.00 55.81 132 PHE A N 1
ATOM 1061 C CA . PHE A 1 132 ? 2.194 -10.252 -10.072 1.00 55.81 132 PHE A CA 1
ATOM 1062 C C . PHE A 1 132 ? 3.447 -9.457 -9.693 1.00 55.81 132 PHE A C 1
ATOM 1064 O O . PHE A 1 132 ? 3.433 -8.232 -9.600 1.00 55.81 132 PHE A O 1
ATOM 1071 N N . GLU A 1 133 ? 4.561 -10.169 -9.526 1.00 62.41 133 GLU A N 1
ATOM 1072 C CA . GLU A 1 133 ? 5.883 -9.638 -9.165 1.00 62.41 133 GLU A CA 1
ATOM 1073 C C . GLU A 1 133 ? 6.599 -8.978 -10.366 1.00 62.41 133 GLU A C 1
ATOM 1075 O O . GLU A 1 133 ? 7.754 -9.279 -10.653 1.00 62.41 133 GLU A O 1
ATOM 1080 N N . GLU A 1 134 ? 5.921 -8.106 -11.120 1.00 67.88 134 GLU A N 1
ATOM 1081 C CA . GLU A 1 134 ? 6.545 -7.447 -12.283 1.00 67.88 134 GLU A CA 1
ATOM 1082 C C . GLU A 1 134 ? 7.580 -6.392 -11.865 1.00 67.88 134 GLU A C 1
ATOM 1084 O O . GLU A 1 134 ? 8.596 -6.212 -12.538 1.00 67.88 134 GLU A O 1
ATOM 1089 N N . TYR A 1 135 ? 7.333 -5.684 -10.760 1.00 77.56 135 TYR A N 1
ATOM 1090 C CA . TYR A 1 135 ? 8.232 -4.657 -10.246 1.00 77.56 135 TYR A CA 1
ATOM 1091 C C . TYR A 1 135 ? 7.930 -4.313 -8.782 1.00 77.56 135 TYR A C 1
ATOM 1093 O O . TYR A 1 135 ? 6.833 -4.561 -8.275 1.00 77.56 135 TYR A O 1
ATOM 1101 N N . ASP A 1 136 ? 8.908 -3.686 -8.129 1.00 85.62 136 ASP A N 1
ATOM 1102 C CA . ASP A 1 136 ? 8.820 -3.252 -6.738 1.00 85.62 136 ASP A CA 1
ATOM 1103 C C . ASP A 1 136 ? 8.811 -1.722 -6.654 1.00 85.62 136 ASP A C 1
ATOM 1105 O O . ASP A 1 136 ? 9.467 -1.029 -7.432 1.00 85.62 136 ASP A O 1
ATOM 1109 N N . VAL A 1 137 ? 8.102 -1.175 -5.669 1.00 88.62 137 VAL A N 1
ATOM 1110 C CA . VAL A 1 137 ? 8.106 0.259 -5.359 1.00 88.62 137 VAL A CA 1
ATOM 1111 C C . VAL A 1 137 ? 8.729 0.461 -3.988 1.00 88.62 137 VAL A C 1
ATOM 1113 O O . VAL A 1 137 ? 8.103 0.210 -2.957 1.00 88.62 137 VAL A O 1
ATOM 1116 N N . THR A 1 138 ? 9.980 0.918 -3.967 1.00 90.62 138 THR A N 1
ATOM 1117 C CA . THR A 1 138 ? 10.717 1.175 -2.722 1.00 90.62 138 THR A CA 1
ATOM 1118 C C . THR A 1 138 ? 10.459 2.595 -2.238 1.00 90.62 138 THR A C 1
ATOM 1120 O O . THR A 1 138 ? 10.602 3.553 -2.995 1.00 90.62 138 THR A O 1
ATOM 1123 N N . ILE A 1 139 ? 10.123 2.758 -0.960 1.00 91.44 139 ILE A N 1
ATOM 1124 C CA . ILE A 1 139 ? 9.822 4.067 -0.369 1.00 91.44 139 ILE A CA 1
ATOM 1125 C C . ILE A 1 139 ? 10.936 4.541 0.561 1.00 91.44 139 ILE A C 1
ATOM 1127 O O . ILE A 1 139 ? 11.641 3.760 1.198 1.00 91.44 139 ILE A O 1
ATOM 1131 N N . SER A 1 140 ? 11.065 5.861 0.696 1.00 92.44 140 SER A N 1
ATOM 1132 C CA . SER A 1 140 ? 12.018 6.457 1.638 1.00 92.44 140 SER A CA 1
ATOM 1133 C C . SER A 1 140 ? 11.731 6.063 3.095 1.00 92.44 140 SER A C 1
ATOM 1135 O O . SER A 1 140 ? 10.585 5.815 3.476 1.00 92.44 140 SER A O 1
ATOM 1137 N N . ASN A 1 141 ? 12.749 6.132 3.962 1.00 92.00 141 ASN A N 1
ATOM 1138 C CA . ASN A 1 141 ? 12.599 5.884 5.406 1.00 92.00 141 ASN A CA 1
ATOM 1139 C C . ASN A 1 141 ? 11.481 6.718 6.054 1.00 92.00 141 ASN A C 1
ATOM 1141 O O . ASN A 1 141 ? 10.767 6.225 6.925 1.00 92.00 141 ASN A O 1
ATOM 1145 N N . LYS A 1 142 ? 11.302 7.969 5.611 1.00 96.25 142 LYS A N 1
ATOM 1146 C CA . LYS A 1 142 ? 10.229 8.855 6.087 1.00 96.25 142 LYS A CA 1
ATOM 1147 C C . LYS A 1 142 ? 8.848 8.274 5.781 1.00 96.25 142 LYS A C 1
ATOM 1149 O O . LYS A 1 142 ? 7.961 8.326 6.630 1.00 96.25 142 LYS A O 1
ATOM 1154 N N . TRP A 1 143 ? 8.652 7.753 4.572 1.00 97.75 143 TRP A N 1
ATOM 1155 C CA . TRP A 1 143 ? 7.394 7.120 4.184 1.00 97.75 143 TRP A CA 1
ATOM 1156 C C . TRP A 1 143 ? 7.215 5.767 4.865 1.00 97.75 143 TRP A C 1
ATOM 1158 O O . TRP A 1 143 ? 6.138 5.516 5.401 1.00 97.75 143 TRP A O 1
ATOM 1168 N N . ARG A 1 144 ? 8.280 4.962 4.963 1.00 95.44 144 ARG A N 1
ATOM 1169 C CA . ARG A 1 144 ? 8.280 3.696 5.706 1.00 95.44 144 ARG A CA 1
ATOM 1170 C C . ARG A 1 144 ? 7.781 3.881 7.135 1.00 95.44 144 ARG A C 1
ATOM 1172 O O . ARG A 1 144 ? 6.800 3.259 7.510 1.00 95.44 144 ARG A O 1
ATOM 1179 N N . GLN 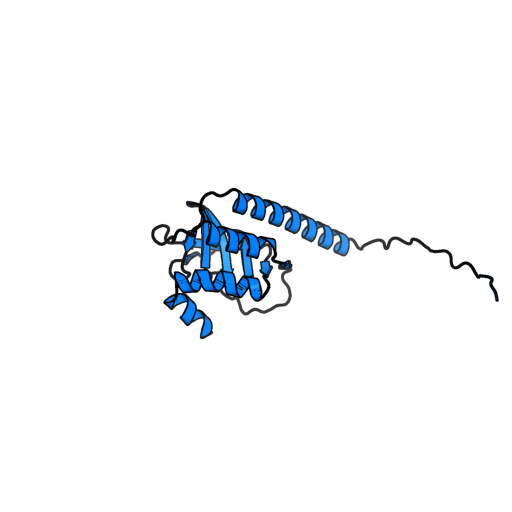A 1 145 ? 8.361 4.812 7.890 1.00 96.12 145 GLN A N 1
ATOM 1180 C CA . GLN A 1 145 ? 7.946 5.090 9.271 1.00 96.12 145 GLN A CA 1
ATOM 1181 C C . GLN A 1 145 ? 6.460 5.455 9.390 1.00 96.12 145 GLN A C 1
ATOM 1183 O O . GLN A 1 145 ? 5.793 5.036 10.335 1.00 96.12 145 GLN A O 1
ATOM 1188 N N . LYS A 1 146 ? 5.924 6.225 8.436 1.00 98.25 146 LYS A N 1
ATOM 1189 C CA . LYS A 1 146 ? 4.501 6.584 8.423 1.00 98.25 146 LYS A CA 1
ATOM 1190 C C . LYS A 1 146 ? 3.609 5.373 8.154 1.00 98.25 146 LYS A C 1
ATOM 1192 O O . LYS A 1 146 ? 2.628 5.192 8.868 1.00 98.25 146 LYS A O 1
ATOM 1197 N N . VAL A 1 147 ? 3.949 4.557 7.157 1.00 97.69 147 VAL A N 1
ATOM 1198 C CA . VAL A 1 147 ? 3.203 3.334 6.816 1.00 97.69 147 VAL A CA 1
ATOM 1199 C C . VAL A 1 147 ? 3.254 2.341 7.978 1.00 97.69 147 VAL A C 1
ATOM 1201 O O . VAL A 1 147 ? 2.218 1.877 8.447 1.00 97.69 147 VAL A O 1
ATOM 1204 N N . GLU A 1 148 ? 4.441 2.084 8.523 1.00 95.94 148 GLU A N 1
ATOM 1205 C CA . GLU A 1 148 ? 4.629 1.172 9.651 1.00 95.94 148 GLU A CA 1
ATOM 1206 C C . GLU A 1 148 ? 3.937 1.669 10.920 1.00 95.94 148 GLU A C 1
ATOM 1208 O O . GLU A 1 148 ? 3.453 0.855 11.694 1.00 95.94 148 GLU A O 1
ATOM 1213 N N . SER A 1 149 ? 3.807 2.982 11.135 1.00 97.50 149 SER A N 1
ATOM 1214 C CA . SER A 1 149 ? 3.007 3.506 12.247 1.00 97.50 149 SER A CA 1
ATOM 1215 C C . SER A 1 149 ? 1.524 3.143 12.123 1.00 97.50 149 SER A C 1
ATOM 1217 O O . SER A 1 149 ? 0.875 2.920 13.145 1.00 97.50 149 SER A O 1
ATOM 1219 N N . ILE A 1 150 ? 0.981 3.092 10.903 1.00 98.31 150 ILE A N 1
ATOM 1220 C CA . ILE A 1 150 ? -0.402 2.662 10.651 1.00 98.31 150 ILE A CA 1
ATOM 1221 C C . ILE A 1 150 ? -0.518 1.162 10.921 1.00 98.31 150 ILE A C 1
ATOM 1223 O O . ILE A 1 150 ? -1.425 0.727 11.624 1.00 98.31 150 ILE A O 1
ATOM 1227 N N . ILE A 1 151 ? 0.438 0.374 10.434 1.00 96.81 151 ILE A N 1
ATOM 1228 C CA . ILE A 1 151 ? 0.454 -1.075 10.652 1.00 96.81 151 ILE A CA 1
ATOM 1229 C C . ILE A 1 151 ? 0.603 -1.401 12.143 1.00 96.81 151 ILE A C 1
ATOM 1231 O O . ILE A 1 151 ? -0.182 -2.179 12.670 1.00 96.81 151 ILE A O 1
ATOM 1235 N N . LYS A 1 152 ? 1.535 -0.762 12.860 1.00 95.69 152 LYS A N 1
ATOM 1236 C CA . LYS A 1 152 ? 1.726 -0.914 14.315 1.00 95.69 152 LYS A CA 1
ATOM 1237 C C . LYS A 1 152 ? 0.448 -0.626 15.098 1.00 95.69 152 LYS A C 1
ATOM 1239 O O . LYS A 1 152 ? 0.166 -1.317 16.070 1.00 95.69 152 LYS A O 1
ATOM 1244 N N . LYS A 1 153 ? -0.328 0.379 14.679 1.00 97.50 153 LYS A N 1
ATOM 1245 C CA . LYS A 1 153 ? -1.597 0.743 15.325 1.00 97.50 153 LYS A CA 1
ATOM 1246 C C . LYS A 1 153 ? -2.620 -0.397 15.277 1.00 97.50 153 LYS A C 1
ATOM 1248 O O . LYS A 1 153 ? -3.344 -0.582 16.249 1.00 97.50 153 LYS A O 1
ATOM 1253 N N . TYR A 1 154 ? -2.700 -1.126 14.165 1.00 97.25 154 TYR A N 1
ATOM 1254 C CA . TYR A 1 154 ? -3.749 -2.126 13.935 1.00 97.25 154 TYR A CA 1
ATOM 1255 C C . TYR A 1 154 ? -3.282 -3.580 14.104 1.00 97.25 154 TYR A C 1
ATOM 1257 O O . TYR A 1 154 ? -4.084 -4.448 14.441 1.00 97.25 154 TYR A O 1
ATOM 1265 N N . CYS A 1 155 ? -1.994 -3.847 13.903 1.00 94.50 155 CYS A N 1
ATOM 1266 C CA . CYS A 1 155 ? -1.384 -5.177 13.911 1.00 94.50 155 CYS A CA 1
ATOM 1267 C C . CYS A 1 155 ? -0.123 -5.222 14.808 1.00 94.50 155 CYS A C 1
ATOM 1269 O O . CYS A 1 155 ? 0.930 -5.654 14.336 1.00 94.50 155 CYS A O 1
ATOM 1271 N N . PRO A 1 156 ? -0.167 -4.764 16.078 1.00 93.06 156 PRO A N 1
ATOM 1272 C CA . PRO A 1 156 ? 1.030 -4.578 16.913 1.00 93.06 156 PRO A CA 1
ATOM 1273 C C . PRO A 1 156 ? 1.800 -5.876 17.197 1.00 93.06 156 PRO A C 1
ATOM 1275 O O . PRO A 1 156 ? 3.032 -5.888 17.127 1.00 93.06 156 PRO A O 1
ATOM 1278 N N . ASP A 1 157 ? 1.092 -6.975 17.471 1.00 89.06 157 ASP A N 1
ATOM 1279 C CA . ASP A 1 157 ? 1.714 -8.271 17.778 1.00 89.06 157 ASP A CA 1
ATOM 1280 C C . ASP A 1 157 ? 2.473 -8.800 16.566 1.00 89.06 157 ASP A C 1
ATOM 1282 O O . ASP A 1 157 ? 3.658 -9.132 16.633 1.00 89.06 157 ASP A O 1
ATOM 1286 N N . SER A 1 158 ? 1.785 -8.806 15.423 1.00 86.56 158 SER A N 1
ATOM 1287 C CA . SER A 1 158 ? 2.365 -9.226 14.164 1.00 86.56 158 SER A CA 1
ATOM 1288 C C . SER A 1 158 ? 3.493 -8.292 13.765 1.00 86.56 158 SER A C 1
ATOM 1290 O O . SER A 1 158 ? 4.517 -8.795 13.345 1.00 86.56 158 SER A O 1
ATOM 1292 N N . PHE A 1 159 ? 3.398 -6.980 13.969 1.00 84.69 159 PHE A N 1
ATOM 1293 C CA . PHE A 1 159 ? 4.504 -6.075 13.661 1.00 84.69 159 PHE A CA 1
ATOM 1294 C C . PHE A 1 159 ? 5.760 -6.379 14.492 1.00 84.69 159 PHE A C 1
ATOM 1296 O O . PHE A 1 159 ? 6.855 -6.472 13.940 1.00 84.69 159 PHE A O 1
ATOM 1303 N N . SER A 1 160 ? 5.613 -6.588 15.800 1.00 74.25 160 SER A N 1
ATOM 1304 C CA . SER A 1 160 ? 6.745 -6.833 16.707 1.00 74.25 160 SER A CA 1
ATOM 1305 C C . SER A 1 160 ? 7.518 -8.108 16.351 1.00 74.25 160 SER A C 1
ATOM 1307 O O . SER A 1 160 ? 8.739 -8.153 16.451 1.00 74.25 160 SER A O 1
ATOM 1309 N N . GLN A 1 161 ? 6.817 -9.139 15.872 1.00 65.38 161 GLN A N 1
ATOM 1310 C CA . GLN A 1 161 ? 7.437 -10.382 15.405 1.00 65.38 161 GLN A CA 1
ATOM 1311 C C . GLN A 1 161 ? 8.274 -10.195 14.128 1.00 65.38 161 GLN A C 1
ATOM 1313 O O . GLN A 1 161 ? 9.159 -11.000 13.868 1.00 65.38 161 GLN A O 1
ATOM 1318 N N . SER A 1 162 ? 8.015 -9.160 13.314 1.00 61.94 162 SER A N 1
ATOM 1319 C CA . SER A 1 162 ? 8.819 -8.884 12.103 1.00 61.94 162 SER A CA 1
ATOM 1320 C C . SER A 1 162 ? 10.196 -8.359 12.445 1.00 61.94 162 SER A C 1
ATOM 1322 O O . SER A 1 162 ? 11.116 -8.589 11.684 1.00 61.94 162 SER A O 1
ATOM 1324 N N . GLU A 1 163 ? 10.327 -7.627 13.552 1.00 59.62 163 GLU A N 1
ATOM 1325 C CA . GLU A 1 163 ? 11.589 -6.987 13.935 1.00 59.62 163 GLU A CA 1
ATOM 1326 C C . GLU A 1 163 ? 12.605 -7.989 14.520 1.00 59.62 163 GLU A C 1
ATOM 1328 O O . GLU A 1 163 ? 13.729 -7.608 14.834 1.00 59.62 163 GLU A O 1
ATOM 1333 N N . GLN A 1 164 ? 12.216 -9.257 14.695 1.00 50.66 164 GLN A N 1
ATOM 1334 C CA . GLN A 1 164 ? 13.054 -10.321 15.262 1.00 50.66 164 GLN A CA 1
ATOM 1335 C C . GLN A 1 164 ? 13.787 -11.165 14.204 1.00 50.66 164 GLN A C 1
ATOM 1337 O O . GLN A 1 164 ? 14.593 -12.017 14.580 1.00 50.66 164 GLN A O 1
ATOM 1342 N N . TYR A 1 165 ? 13.514 -10.936 12.916 1.00 44.69 165 TYR A N 1
ATOM 1343 C CA . TYR A 1 165 ? 14.106 -11.630 11.766 1.00 44.69 165 TYR A CA 1
ATOM 1344 C C . TYR A 1 165 ? 14.731 -10.622 10.800 1.00 44.69 165 TYR A C 1
ATOM 1346 O O . TYR A 1 165 ? 15.712 -11.009 10.129 1.00 44.69 165 TYR A O 1
#

Secondary structure (DSSP, 8-state):
--------------PPPPHHHHHHHHHHHHHHHHHHHHHHHHHH-S--EEE-GGGEEEETTTEEEE-GGGEEEPPHHHHHHHHHHHHTSEEEE--SSS---TT--GGG-EEEEETTEEEEEEETTEEEETT--SEEEE--HHHHHHHHHHHHHH-HHHHHHHTT-

pLDDT: mean 78.29, std 19.66, range [30.53, 98.31]

Sequence (165 aa):
MGLLSMLIPVCNAQRILTEQEQADIDTFLYLQAKHETEIKALITTDTLYLVDRKYVYAYKGYHISYDNTKVIPLTSKEKQTITDAYKEGTLGISVNDVVNYAAIPTFYTYLFVTGDTFILSYNYGIFKYGDFEEYDVTISNKWRQKVESIIKKYCPDSFSQSEQY

Radius of gyration: 21.26 Å; chains: 1; bounding box: 56×64×52 Å